Protein AF-A0A931TQG8-F1 (afdb_monomer)

Sequence (84 aa):
MRINQIKKHLLYSFIATITLGLAPMGDPHIFGKIKWVKGGAVGMKPMDWFDLFLHGTPWLYFCVIICLLLYYWLNLLKNNKLKN

Foldseek 3Di:
DDPVVLVVLLVVLVVLCVPFLCPDPDPDQQVNLVVCVVVVVPPPDPVSVVSNCRNVVSVVSNVVSVVVNVVVVVVVVVVVVVVD

Structure (mmCIF, N/CA/C/O backbone):
data_AF-A0A931TQG8-F1
#
_entry.id   AF-A0A931TQG8-F1
#
loop_
_atom_site.group_PDB
_atom_site.id
_atom_site.type_symbol
_atom_site.label_atom_id
_atom_site.label_alt_id
_atom_site.label_comp_id
_atom_site.label_asym_id
_atom_site.label_entity_id
_atom_site.label_seq_id
_atom_site.pdbx_PDB_ins_code
_atom_site.Cartn_x
_atom_site.Cartn_y
_atom_site.Cartn_z
_atom_site.occupancy
_atom_site.B_iso_or_equiv
_atom_site.auth_seq_id
_atom_site.auth_comp_id
_atom_site.auth_asym_id
_atom_site.auth_atom_id
_atom_site.pdbx_PDB_model_num
ATOM 1 N N . MET A 1 1 ? -14.068 -9.254 9.203 1.00 77.31 1 MET A N 1
ATOM 2 C CA . MET A 1 1 ?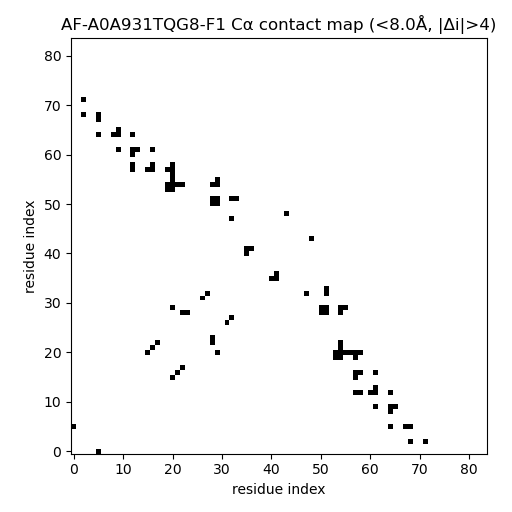 -12.861 -9.181 10.062 1.00 77.31 1 MET A CA 1
ATOM 3 C C . MET A 1 1 ? -13.217 -8.475 11.361 1.00 77.31 1 MET A C 1
ATOM 5 O O . MET A 1 1 ? -13.995 -7.529 11.317 1.00 77.31 1 MET A O 1
ATOM 9 N N . ARG A 1 2 ? -12.679 -8.908 12.504 1.00 91.81 2 ARG A N 1
ATOM 10 C CA . ARG A 1 2 ? -12.857 -8.191 13.781 1.00 91.81 2 ARG A CA 1
ATOM 11 C C . ARG A 1 2 ? -12.030 -6.899 13.779 1.00 91.81 2 ARG A C 1
ATOM 13 O O . ARG A 1 2 ? -10.948 -6.882 13.198 1.00 91.81 2 ARG A O 1
ATOM 20 N N . ILE A 1 3 ? -12.468 -5.851 14.482 1.00 93.12 3 ILE A N 1
ATOM 21 C CA . ILE A 1 3 ? -11.754 -4.557 14.528 1.00 93.12 3 ILE A CA 1
ATOM 22 C C . ILE A 1 3 ? -10.296 -4.689 14.998 1.00 93.12 3 ILE A C 1
ATOM 24 O O . ILE A 1 3 ? -9.398 -4.061 14.444 1.00 93.12 3 ILE A O 1
ATOM 28 N N . ASN A 1 4 ? -10.028 -5.589 15.948 1.00 94.94 4 ASN A N 1
ATOM 29 C CA . ASN A 1 4 ? -8.669 -5.862 16.421 1.00 94.94 4 ASN A CA 1
ATOM 30 C C . ASN A 1 4 ? -7.788 -6.514 15.345 1.00 94.94 4 ASN A C 1
ATOM 32 O O . ASN A 1 4 ? -6.579 -6.314 15.347 1.00 94.94 4 ASN A O 1
ATOM 36 N N . GLN A 1 5 ? -8.375 -7.269 14.411 1.00 96.00 5 GLN A N 1
ATOM 37 C CA . GLN A 1 5 ? -7.644 -7.795 13.258 1.00 96.00 5 GLN A CA 1
ATOM 38 C C . GLN A 1 5 ? -7.339 -6.664 12.273 1.00 96.00 5 GLN A C 1
ATOM 40 O O . GLN A 1 5 ? -6.187 -6.519 11.887 1.00 96.00 5 GLN A O 1
ATOM 45 N N . ILE A 1 6 ? -8.318 -5.809 11.949 1.00 94.56 6 ILE A N 1
ATOM 46 C CA . ILE A 1 6 ? -8.119 -4.654 11.050 1.00 94.56 6 ILE A CA 1
ATOM 47 C C . ILE A 1 6 ? -6.979 -3.761 11.558 1.00 94.56 6 ILE A C 1
ATOM 49 O O . ILE A 1 6 ? -6.099 -3.403 10.785 1.00 94.56 6 ILE A O 1
ATOM 53 N N . LYS A 1 7 ? -6.924 -3.479 12.867 1.00 95.25 7 LYS A N 1
ATOM 54 C CA . LYS A 1 7 ? -5.826 -2.708 13.481 1.00 95.25 7 LYS A CA 1
ATOM 55 C C . LYS A 1 7 ? -4.455 -3.381 13.330 1.00 95.25 7 LYS A C 1
ATOM 57 O O . LYS A 1 7 ? -3.479 -2.702 13.032 1.00 95.25 7 LYS A O 1
ATOM 62 N N . LYS A 1 8 ? -4.370 -4.706 13.499 1.00 97.25 8 LYS A N 1
ATOM 63 C CA . LYS A 1 8 ? -3.120 -5.456 13.269 1.00 97.25 8 LYS A CA 1
ATOM 64 C C . LYS A 1 8 ? -2.694 -5.396 11.803 1.00 97.25 8 LYS A C 1
ATOM 66 O O . LYS A 1 8 ? -1.544 -5.091 11.515 1.00 97.25 8 LYS A O 1
ATOM 71 N N . HIS A 1 9 ? -3.628 -5.624 10.882 1.00 97.50 9 HIS A N 1
ATOM 72 C CA . HIS A 1 9 ? -3.364 -5.529 9.447 1.00 97.50 9 HIS A CA 1
ATOM 73 C C . HIS A 1 9 ? -2.991 -4.104 9.018 1.00 97.50 9 HIS A C 1
ATOM 75 O O . HIS A 1 9 ? -2.171 -3.947 8.117 1.00 97.50 9 HIS A O 1
ATOM 81 N N . LEU A 1 10 ? -3.518 -3.076 9.690 1.00 97.25 10 LEU A N 1
ATOM 82 C CA . LEU A 1 10 ? -3.126 -1.683 9.472 1.00 97.25 10 LEU A CA 1
ATOM 83 C C . LEU A 1 10 ? -1.668 -1.462 9.871 1.00 97.25 10 LEU A C 1
ATOM 85 O O . LEU A 1 10 ? -0.909 -0.894 9.097 1.00 97.25 10 LEU A O 1
ATOM 89 N N . LEU A 1 11 ? -1.255 -1.973 11.033 1.00 97.06 11 LEU A N 1
ATOM 90 C CA . LEU A 1 11 ? 0.142 -1.909 11.456 1.00 97.06 11 LEU A CA 1
ATOM 91 C C . LEU A 1 11 ? 1.064 -2.647 10.472 1.00 97.06 11 LEU A C 1
ATOM 93 O O . LEU A 1 11 ? 2.081 -2.098 10.061 1.00 97.06 11 LEU A O 1
ATOM 97 N N . TYR A 1 12 ? 0.701 -3.861 10.047 1.00 97.69 12 TYR A N 1
ATOM 98 C CA . TYR A 1 12 ? 1.509 -4.637 9.099 1.00 97.69 12 TYR A CA 1
ATOM 99 C C . TYR A 1 12 ? 1.611 -3.977 7.723 1.00 97.69 12 TYR A C 1
ATOM 101 O O . TYR A 1 12 ? 2.700 -3.898 7.163 1.00 97.69 12 TYR A O 1
ATOM 109 N N . SER A 1 13 ? 0.494 -3.490 7.179 1.00 96.81 13 SER A N 1
ATOM 110 C CA . SER A 1 13 ? 0.487 -2.784 5.892 1.00 96.81 13 SER A CA 1
ATOM 111 C C . SER A 1 13 ? 1.250 -1.466 5.967 1.00 96.81 13 SER A C 1
ATOM 113 O O . SER A 1 13 ? 1.974 -1.138 5.030 1.00 96.81 13 SER A O 1
ATOM 115 N N . PHE A 1 14 ? 1.155 -0.746 7.086 1.00 96.69 14 PHE A N 1
ATOM 116 C CA . PHE A 1 14 ? 1.931 0.466 7.318 1.00 96.69 14 PHE A CA 1
ATOM 117 C C . PHE A 1 14 ? 3.434 0.170 7.323 1.00 96.69 14 PHE A C 1
ATOM 119 O O . PHE A 1 14 ? 4.168 0.772 6.544 1.00 96.69 14 PHE A O 1
ATOM 126 N N . ILE A 1 15 ? 3.878 -0.813 8.116 1.00 96.81 15 ILE A N 1
ATOM 127 C CA . ILE A 1 15 ? 5.288 -1.232 8.169 1.00 96.81 15 ILE A CA 1
ATOM 128 C C . ILE A 1 15 ? 5.778 -1.679 6.784 1.00 96.81 15 ILE A C 1
ATOM 130 O O . ILE A 1 15 ? 6.852 -1.268 6.349 1.00 96.81 15 ILE A O 1
ATOM 134 N N . ALA A 1 16 ? 4.990 -2.478 6.061 1.00 95.38 16 ALA A N 1
ATOM 135 C CA . ALA A 1 16 ? 5.345 -2.924 4.715 1.00 95.38 16 ALA A CA 1
ATOM 136 C C . ALA A 1 16 ? 5.418 -1.759 3.714 1.00 95.38 16 ALA A C 1
ATOM 138 O O . ALA A 1 16 ? 6.284 -1.749 2.845 1.00 95.38 16 ALA A O 1
ATOM 139 N N . THR A 1 17 ? 4.547 -0.756 3.840 1.00 94.06 17 THR A N 1
ATOM 140 C CA . THR A 1 17 ? 4.565 0.426 2.968 1.00 94.06 17 THR A CA 1
ATOM 141 C C . THR A 1 17 ? 5.800 1.276 3.229 1.00 94.06 17 THR A C 1
ATOM 143 O O . THR A 1 17 ? 6.477 1.652 2.279 1.00 94.06 17 THR A O 1
ATOM 146 N N . ILE A 1 18 ? 6.150 1.532 4.492 1.00 92.50 18 ILE A N 1
ATOM 147 C CA . ILE A 1 18 ? 7.316 2.371 4.800 1.00 92.50 18 ILE A CA 1
ATOM 148 C C . ILE A 1 18 ? 8.657 1.679 4.538 1.00 92.50 18 ILE A C 1
ATOM 150 O O . ILE A 1 18 ? 9.653 2.361 4.328 1.00 92.50 18 ILE A O 1
ATOM 154 N N . THR A 1 19 ? 8.693 0.344 4.549 1.00 91.69 19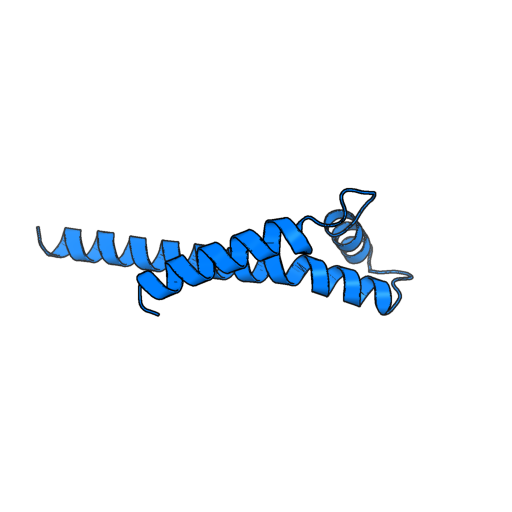 THR A N 1
ATOM 155 C CA . THR A 1 19 ? 9.913 -0.423 4.263 1.00 91.69 19 THR A CA 1
ATOM 156 C C . THR A 1 19 ? 10.011 -0.781 2.788 1.00 91.69 19 THR A C 1
ATOM 158 O O . THR A 1 19 ? 10.941 -0.354 2.121 1.00 91.69 19 THR A O 1
ATOM 161 N N . LEU A 1 20 ? 9.049 -1.536 2.260 1.00 91.25 20 LEU A N 1
ATOM 162 C CA . LEU A 1 20 ? 9.089 -2.062 0.900 1.00 91.25 20 LEU A CA 1
ATOM 163 C C . LEU A 1 20 ? 8.412 -1.128 -0.105 1.00 91.25 20 LEU A C 1
ATOM 165 O O . LEU A 1 20 ? 8.890 -1.013 -1.221 1.00 91.25 20 LEU A O 1
ATOM 169 N N . GLY A 1 21 ? 7.321 -0.455 0.261 1.00 88.44 21 GLY A N 1
ATOM 170 C CA . GLY A 1 21 ? 6.596 0.435 -0.659 1.00 88.44 21 GLY A CA 1
ATOM 171 C C . GLY A 1 21 ? 7.293 1.774 -0.934 1.00 88.44 21 GLY A C 1
ATOM 172 O O . GLY A 1 21 ? 7.121 2.338 -2.015 1.00 88.44 21 GLY A O 1
ATOM 173 N N . LEU A 1 22 ? 8.050 2.287 0.040 1.00 86.88 22 LEU A N 1
ATOM 174 C CA . LEU A 1 22 ? 8.839 3.521 -0.063 1.00 86.88 22 LEU A CA 1
ATOM 175 C C . LEU A 1 22 ? 10.292 3.278 -0.466 1.00 86.88 22 LEU A C 1
ATOM 177 O O . LEU A 1 22 ? 10.975 4.225 -0.853 1.00 86.88 22 LEU A O 1
ATOM 181 N N . ALA A 1 23 ? 10.778 2.043 -0.361 1.00 83.38 23 ALA A N 1
ATOM 182 C CA . ALA A 1 23 ? 12.086 1.723 -0.890 1.00 83.38 23 ALA A CA 1
ATOM 183 C C . ALA A 1 23 ? 12.037 1.648 -2.419 1.00 83.38 23 ALA A C 1
ATOM 185 O O . ALA A 1 23 ? 11.040 1.190 -2.983 1.00 83.38 23 ALA A O 1
ATOM 186 N N . PRO A 1 24 ? 13.177 1.903 -3.069 1.00 73.75 24 PRO A N 1
ATOM 187 C CA . PRO A 1 24 ? 14.299 2.751 -2.636 1.00 73.75 24 PRO A CA 1
ATOM 188 C C . PRO A 1 24 ? 14.040 4.266 -2.697 1.00 73.75 24 PRO A C 1
ATOM 190 O O . PRO A 1 24 ? 13.219 4.766 -3.461 1.00 73.75 24 PRO A O 1
ATOM 193 N N . MET A 1 25 ? 14.811 5.018 -1.910 1.00 66.12 25 MET A N 1
ATOM 194 C CA . MET A 1 25 ? 14.793 6.486 -1.882 1.00 66.12 25 MET A CA 1
ATOM 195 C C . MET A 1 25 ? 15.690 7.080 -2.996 1.00 66.12 25 MET A C 1
ATOM 197 O O . MET A 1 25 ? 16.593 7.863 -2.710 1.00 66.12 25 MET A O 1
ATOM 201 N N . GLY A 1 26 ? 15.486 6.660 -4.254 1.00 64.31 26 GLY A N 1
ATOM 202 C CA . GLY A 1 26 ? 16.240 7.087 -5.450 1.00 64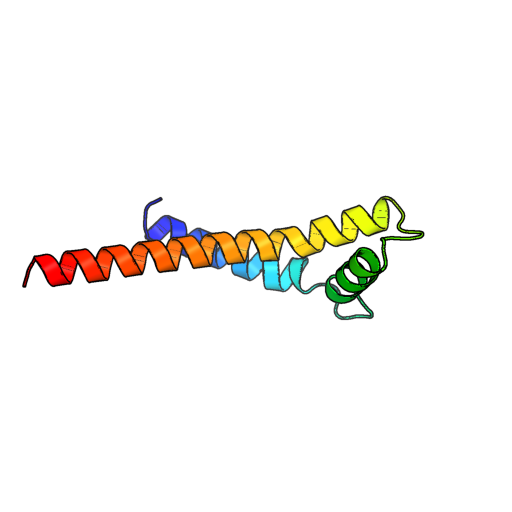.31 26 GLY A CA 1
ATOM 203 C C . GLY A 1 26 ? 15.413 7.020 -6.753 1.00 64.31 26 GLY A C 1
ATOM 204 O O . GLY A 1 26 ? 14.329 6.437 -6.770 1.00 64.31 26 GLY A O 1
ATOM 205 N N . ASP A 1 27 ? 15.890 7.664 -7.828 1.00 57.53 27 ASP A N 1
ATOM 206 C CA . ASP A 1 27 ? 15.183 7.840 -9.117 1.00 57.53 27 ASP A CA 1
ATOM 207 C C . ASP A 1 27 ? 14.674 6.537 -9.770 1.00 57.53 27 ASP A C 1
ATOM 209 O O . ASP A 1 27 ? 15.348 5.512 -9.774 1.00 57.53 27 ASP A O 1
ATOM 213 N N . PRO A 1 28 ? 13.550 6.609 -10.495 1.00 59.22 28 PRO A N 1
ATOM 214 C CA . PRO A 1 28 ? 12.231 6.754 -9.936 1.00 59.22 28 PRO A CA 1
ATOM 215 C C . PRO A 1 28 ? 11.656 5.344 -9.701 1.00 59.22 28 PRO A C 1
ATOM 217 O O . PRO A 1 28 ? 11.373 4.630 -10.663 1.00 59.22 28 PRO A O 1
ATOM 220 N N . HIS A 1 29 ? 11.465 4.948 -8.435 1.00 74.69 29 HIS A N 1
ATOM 221 C CA . HIS A 1 29 ? 10.906 3.631 -8.090 1.00 74.69 29 HIS A CA 1
ATOM 222 C C . HIS A 1 29 ? 9.443 3.502 -8.508 1.00 74.69 29 HIS A C 1
ATOM 224 O O . HIS A 1 29 ? 9.122 3.427 -9.692 1.00 74.69 29 HIS A O 1
ATOM 230 N N . ILE A 1 30 ? 8.493 3.539 -7.581 1.00 82.50 30 ILE A N 1
ATOM 231 C CA . ILE A 1 30 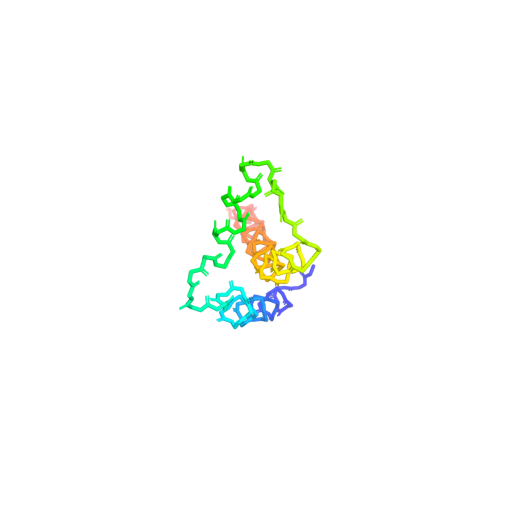? 7.104 3.279 -7.958 1.00 82.50 30 ILE A CA 1
ATOM 232 C C . ILE A 1 30 ? 6.537 4.364 -8.890 1.00 82.50 30 ILE A C 1
ATOM 234 O O . ILE A 1 30 ? 5.890 4.061 -9.890 1.00 82.50 30 ILE A O 1
ATOM 238 N N . PHE A 1 31 ? 6.849 5.639 -8.637 1.00 84.69 31 PHE A N 1
ATOM 239 C CA . PHE A 1 31 ? 6.376 6.755 -9.463 1.00 84.69 31 PHE A CA 1
ATOM 240 C C . PHE A 1 31 ? 6.955 6.731 -10.878 1.00 84.69 31 PHE A C 1
ATOM 242 O O . PHE A 1 31 ? 6.281 7.127 -11.830 1.00 84.69 31 PHE A O 1
ATOM 249 N N . GLY A 1 32 ? 8.189 6.253 -11.019 1.00 88.00 32 GLY A N 1
ATOM 250 C CA . GLY A 1 32 ? 8.858 6.102 -12.303 1.00 88.00 32 GLY A CA 1
ATOM 251 C C . GLY A 1 32 ? 8.257 5.000 -13.127 1.00 88.00 32 GLY A C 1
ATOM 252 O O . GLY A 1 32 ? 7.845 5.245 -14.258 1.00 88.00 32 GLY A O 1
ATOM 253 N N . LYS A 1 33 ? 8.117 3.818 -12.523 1.00 89.12 33 LYS A N 1
ATOM 254 C CA . LYS A 1 33 ? 7.436 2.692 -13.159 1.00 89.12 33 LYS A CA 1
ATOM 255 C C . LYS A 1 33 ? 5.995 3.055 -13.536 1.00 89.12 33 LYS A C 1
ATOM 257 O O . LYS A 1 33 ? 5.587 2.771 -14.653 1.00 89.12 33 LYS A O 1
ATOM 262 N N . ILE A 1 34 ? 5.247 3.778 -12.692 1.00 90.31 34 ILE A N 1
ATOM 263 C CA . ILE A 1 34 ? 3.892 4.255 -13.038 1.00 90.31 34 ILE A CA 1
ATOM 264 C C . ILE A 1 34 ? 3.917 5.190 -14.255 1.00 90.31 34 ILE A C 1
ATOM 266 O O . ILE A 1 34 ? 3.090 5.039 -15.154 1.00 90.31 34 ILE A O 1
ATOM 270 N N . LYS A 1 35 ? 4.838 6.162 -14.310 1.00 91.31 35 LYS A N 1
ATOM 271 C CA . LYS A 1 35 ? 4.986 7.044 -15.484 1.00 91.31 35 LYS A CA 1
ATOM 272 C C . LYS A 1 35 ? 5.379 6.252 -16.734 1.00 91.31 35 LYS A C 1
ATOM 274 O O . LYS A 1 35 ? 4.842 6.514 -17.805 1.00 91.31 35 LYS A O 1
ATOM 279 N N . TRP A 1 36 ? 6.256 5.265 -16.585 1.00 93.00 36 TRP A N 1
ATOM 280 C CA . TRP A 1 36 ? 6.696 4.393 -17.669 1.00 93.00 36 TRP A CA 1
ATOM 281 C C . TRP A 1 36 ? 5.540 3.552 -18.223 1.00 93.00 36 TRP A C 1
ATOM 283 O O . TRP A 1 36 ? 5.327 3.518 -19.434 1.00 93.00 36 TRP A O 1
ATOM 293 N N . VAL A 1 37 ? 4.719 2.970 -17.343 1.00 95.00 37 VAL A N 1
ATOM 294 C CA . VAL A 1 37 ? 3.494 2.249 -17.718 1.00 95.00 37 VAL A CA 1
ATOM 295 C C . VAL A 1 37 ? 2.499 3.179 -18.414 1.00 95.00 37 VAL A C 1
ATOM 297 O O . VAL A 1 37 ? 1.959 2.812 -19.454 1.00 95.00 37 VAL A O 1
ATOM 300 N N . LYS A 1 38 ? 2.301 4.409 -17.915 1.00 96.06 38 LYS A N 1
ATOM 301 C CA . LYS A 1 38 ? 1.458 5.420 -18.588 1.00 96.06 38 LYS A CA 1
ATOM 302 C C . LYS A 1 38 ? 1.963 5.778 -19.992 1.00 96.06 38 LYS A C 1
ATOM 304 O O . LYS A 1 38 ? 1.152 6.106 -20.848 1.00 96.06 38 LYS A O 1
ATOM 309 N N . GLY A 1 39 ? 3.272 5.692 -20.228 1.00 95.56 39 GLY A N 1
ATOM 310 C CA . GLY A 1 39 ? 3.903 5.858 -21.540 1.00 95.56 39 GLY A CA 1
ATOM 311 C C . GLY A 1 39 ? 3.868 4.611 -22.434 1.00 95.56 39 GLY A C 1
ATOM 312 O O . GLY A 1 39 ? 4.564 4.582 -23.444 1.00 95.56 39 GLY A O 1
ATOM 313 N N . GLY A 1 40 ? 3.107 3.573 -22.069 1.00 96.56 40 GLY A N 1
ATOM 314 C CA . GLY A 1 40 ? 2.961 2.342 -22.853 1.00 96.56 40 GLY A CA 1
ATOM 315 C C . GLY A 1 40 ? 3.940 1.225 -22.490 1.00 96.56 40 GLY A C 1
ATOM 316 O O . GLY A 1 40 ? 4.022 0.247 -23.227 1.00 96.56 40 GLY A O 1
ATOM 317 N N . ALA A 1 41 ? 4.686 1.351 -21.384 1.00 95.25 41 ALA A N 1
ATOM 318 C CA . ALA A 1 41 ? 5.633 0.336 -20.901 1.00 95.25 41 ALA A CA 1
ATOM 319 C C . AL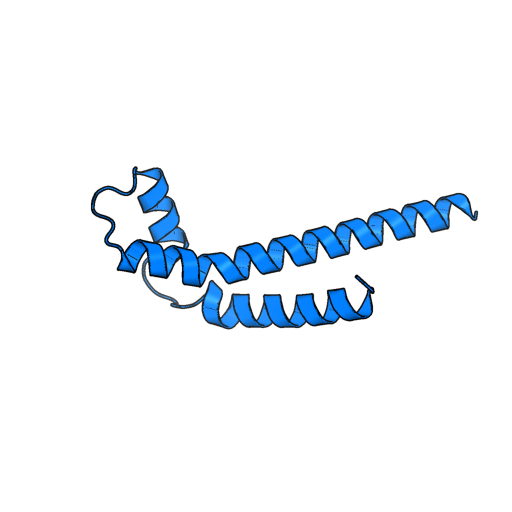A A 1 41 ? 6.691 -0.102 -21.941 1.00 95.25 41 ALA A C 1
ATOM 321 O O . ALA A 1 41 ? 7.249 -1.199 -21.8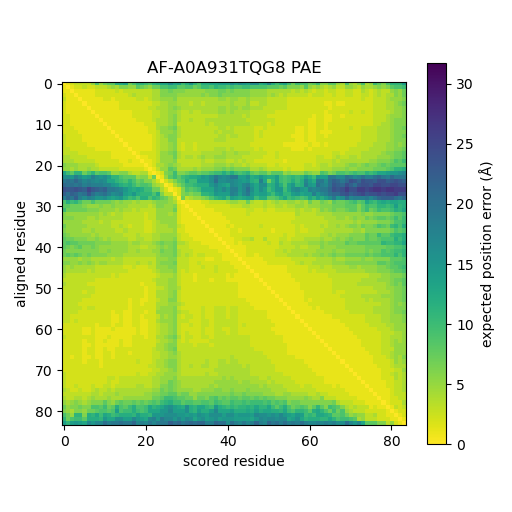61 1.00 95.25 41 ALA A O 1
ATOM 322 N N . VAL A 1 42 ? 6.981 0.756 -22.925 1.00 96.19 42 VAL A N 1
ATOM 323 C CA . VAL A 1 42 ? 7.926 0.459 -24.006 1.00 96.19 42 VAL A CA 1
ATOM 324 C C . VAL A 1 42 ? 9.310 0.205 -23.412 1.00 96.19 42 VAL A C 1
ATOM 326 O O . VAL A 1 42 ? 9.868 1.065 -22.732 1.00 96.19 42 VAL A O 1
ATOM 329 N N . GLY A 1 43 ? 9.855 -0.988 -23.658 1.00 94.81 43 GLY A N 1
ATOM 330 C CA . GLY A 1 43 ? 11.173 -1.392 -23.167 1.00 94.81 43 GLY A CA 1
ATOM 331 C C . GLY A 1 43 ? 11.219 -1.884 -21.715 1.00 94.81 43 GLY A C 1
ATOM 332 O O . GLY A 1 43 ? 12.320 -2.148 -21.230 1.00 94.81 43 GLY A O 1
ATOM 333 N N . MET A 1 44 ? 10.080 -2.037 -21.021 1.00 95.31 44 MET A N 1
ATOM 334 C CA . MET A 1 44 ? 10.067 -2.639 -19.680 1.00 95.31 44 MET A CA 1
ATOM 335 C C . MET A 1 44 ? 10.467 -4.114 -19.739 1.00 95.31 44 MET A C 1
ATOM 337 O O . MET A 1 44 ? 9.864 -4.918 -20.457 1.00 95.31 44 MET A O 1
ATOM 341 N N . LYS A 1 45 ? 11.465 -4.487 -18.940 1.00 95.50 45 LYS A N 1
ATOM 342 C CA . LYS A 1 45 ? 11.899 -5.874 -18.762 1.00 95.50 45 LYS A CA 1
ATOM 343 C C . LYS A 1 45 ? 11.046 -6.563 -17.692 1.00 95.50 45 LYS A C 1
ATOM 345 O O . LYS A 1 45 ? 10.447 -5.887 -16.855 1.00 95.50 45 LYS A O 1
ATOM 350 N N . PRO A 1 46 ? 11.039 -7.906 -17.626 1.00 95.75 46 PRO A N 1
ATOM 351 C CA . PRO A 1 46 ? 10.360 -8.629 -16.547 1.00 95.75 46 PRO A CA 1
ATOM 352 C C . PRO A 1 46 ? 10.757 -8.154 -15.141 1.00 95.75 46 PRO A C 1
ATOM 354 O O . PRO A 1 46 ? 9.909 -8.073 -14.260 1.00 95.75 46 PRO A O 1
ATOM 357 N N . MET A 1 47 ? 12.022 -7.763 -14.943 1.00 93.00 47 MET A N 1
ATOM 358 C CA . MET A 1 47 ? 12.491 -7.216 -13.666 1.00 93.00 47 MET A CA 1
ATOM 359 C C . MET A 1 47 ? 11.861 -5.853 -13.334 1.00 93.00 47 MET A C 1
ATOM 361 O O . MET A 1 47 ? 11.594 -5.580 -12.171 1.00 93.00 47 MET A O 1
ATOM 365 N N . ASP A 1 48 ? 11.561 -5.019 -14.333 1.00 92.31 48 ASP A N 1
ATOM 366 C CA . ASP A 1 48 ? 10.875 -3.737 -14.123 1.00 92.31 48 ASP A CA 1
ATOM 367 C C . ASP A 1 48 ? 9.417 -3.936 -13.702 1.00 92.31 48 ASP A C 1
ATOM 369 O O . ASP A 1 48 ? 8.893 -3.186 -12.878 1.00 92.31 48 ASP A O 1
ATOM 373 N N . TRP A 1 49 ? 8.767 -4.963 -14.254 1.00 93.38 49 TRP A N 1
ATOM 374 C CA . TRP A 1 49 ? 7.428 -5.376 -13.840 1.00 93.38 49 TRP A CA 1
ATOM 375 C C . TRP A 1 49 ? 7.423 -5.962 -12.433 1.00 93.38 49 TRP A C 1
ATOM 377 O O . TRP A 1 49 ? 6.535 -5.644 -11.642 1.00 93.38 49 TRP A O 1
ATOM 387 N N . PHE A 1 50 ? 8.421 -6.786 -12.112 1.00 93.12 50 PHE A N 1
ATOM 388 C CA . PHE A 1 50 ? 8.591 -7.324 -10.769 1.00 93.12 50 PHE A CA 1
ATOM 389 C C . PHE A 1 50 ? 8.816 -6.207 -9.746 1.00 93.12 50 PHE A C 1
ATOM 391 O O . PHE A 1 50 ? 8.145 -6.198 -8.722 1.00 93.12 50 PHE A O 1
ATOM 398 N N . ASP A 1 51 ? 9.677 -5.236 -10.050 1.00 91.44 51 ASP A N 1
ATOM 399 C CA . ASP A 1 51 ? 9.926 -4.053 -9.216 1.00 91.44 51 ASP A CA 1
ATOM 400 C C . ASP A 1 51 ? 8.638 -3.242 -8.973 1.00 91.44 51 ASP A C 1
ATOM 402 O O . ASP A 1 51 ? 8.283 -2.955 -7.828 1.00 91.44 51 ASP A O 1
ATOM 406 N N . LEU A 1 52 ? 7.862 -2.970 -10.032 1.00 92.44 52 LEU A N 1
ATOM 407 C CA . LEU A 1 52 ? 6.564 -2.297 -9.920 1.00 92.44 52 LEU A CA 1
ATOM 408 C C . LEU A 1 52 ? 5.582 -3.077 -9.035 1.00 92.44 52 LEU A C 1
ATOM 410 O O . LEU A 1 52 ? 4.901 -2.482 -8.196 1.00 92.44 52 LEU A O 1
ATOM 414 N N . PHE A 1 53 ? 5.490 -4.395 -9.215 1.00 94.12 53 PHE A N 1
ATOM 415 C CA . PHE A 1 53 ? 4.607 -5.241 -8.417 1.00 94.12 53 PHE A CA 1
ATOM 416 C C . PHE A 1 53 ? 5.054 -5.301 -6.952 1.00 94.12 53 PHE A C 1
ATOM 418 O O . PHE A 1 53 ? 4.234 -5.124 -6.048 1.00 94.12 53 PHE A O 1
ATOM 425 N N . LEU A 1 54 ? 6.347 -5.510 -6.711 1.00 93.00 54 LEU A N 1
ATOM 426 C CA . LEU A 1 54 ? 6.934 -5.642 -5.381 1.00 93.00 54 LEU A CA 1
ATOM 427 C C . LEU A 1 54 ? 6.716 -4.374 -4.555 1.00 93.00 54 LEU A C 1
ATOM 429 O O . LEU A 1 54 ? 6.254 -4.453 -3.417 1.00 93.00 54 LEU A O 1
ATOM 433 N N . HIS A 1 55 ? 6.983 -3.210 -5.145 1.00 91.75 55 HIS A N 1
ATOM 434 C CA . HIS A 1 55 ? 6.818 -1.930 -4.466 1.00 91.75 55 HIS A CA 1
ATOM 435 C C . HIS A 1 55 ? 5.359 -1.463 -4.436 1.00 91.75 55 HIS A C 1
ATOM 437 O O . HIS A 1 55 ? 4.951 -0.816 -3.475 1.00 91.75 55 HIS A O 1
ATOM 443 N N . GLY A 1 56 ? 4.537 -1.820 -5.428 1.00 92.75 56 GLY A N 1
ATOM 444 C CA . GL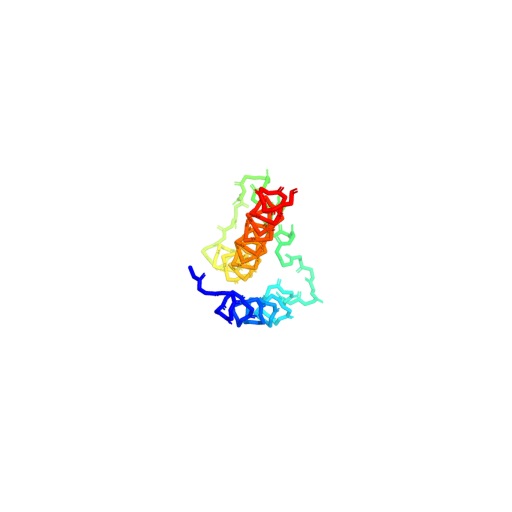Y A 1 56 ? 3.117 -1.453 -5.482 1.00 92.75 56 GLY A CA 1
ATOM 445 C C . GLY A 1 56 ? 2.199 -2.270 -4.574 1.00 92.75 56 GLY A C 1
ATOM 446 O O . GLY A 1 56 ? 1.201 -1.744 -4.075 1.00 92.75 56 GLY A O 1
ATOM 447 N N . THR A 1 57 ? 2.536 -3.531 -4.306 1.00 95.81 57 THR A N 1
ATOM 448 C CA . THR A 1 57 ? 1.699 -4.428 -3.492 1.00 95.81 57 THR A CA 1
ATOM 449 C C . THR A 1 57 ? 1.470 -3.914 -2.059 1.00 95.81 57 THR A C 1
ATOM 451 O O . THR A 1 57 ? 0.315 -3.921 -1.621 1.00 95.81 57 THR A O 1
ATOM 454 N N . PRO A 1 58 ? 2.486 -3.409 -1.325 1.00 95.25 58 PRO A N 1
ATOM 455 C CA . PRO A 1 58 ? 2.286 -2.804 -0.007 1.00 95.25 58 PRO A CA 1
ATOM 456 C C . PRO A 1 58 ? 1.274 -1.654 -0.003 1.00 95.25 58 PRO A C 1
ATOM 458 O O . PRO A 1 58 ? 0.400 -1.619 0.865 1.00 95.25 58 PRO A O 1
ATOM 461 N N . TRP A 1 59 ? 1.333 -0.766 -1.002 1.00 94.50 59 TRP A N 1
ATOM 462 C CA . TRP A 1 59 ? 0.395 0.351 -1.141 1.00 94.50 59 TRP A CA 1
ATOM 463 C C . TRP A 1 59 ? -1.033 -0.130 -1.379 1.00 94.50 59 TRP A C 1
ATOM 465 O O . TRP A 1 59 ? -1.959 0.347 -0.724 1.00 94.50 59 TRP A O 1
ATOM 475 N N . LEU A 1 60 ? -1.220 -1.105 -2.275 1.00 96.44 60 LEU A N 1
ATOM 476 C CA . LEU A 1 60 ? -2.540 -1.678 -2.539 1.00 96.44 60 LEU A CA 1
ATOM 477 C C . LEU A 1 60 ? -3.126 -2.316 -1.274 1.00 96.44 60 LEU A C 1
ATOM 479 O O . LEU A 1 60 ? -4.283 -2.068 -0.928 1.00 96.44 60 LEU A O 1
ATOM 483 N N . TYR A 1 61 ? -2.316 -3.094 -0.554 1.00 97.56 61 TYR A N 1
ATOM 484 C CA . TYR A 1 61 ? -2.725 -3.712 0.702 1.00 97.56 61 TYR A CA 1
ATOM 485 C C . TYR A 1 61 ? -3.095 -2.662 1.762 1.00 97.56 61 TYR A C 1
ATOM 487 O O . TYR A 1 61 ? -4.152 -2.773 2.385 1.00 97.56 61 TYR A O 1
ATOM 495 N N . PHE A 1 62 ? -2.291 -1.607 1.923 1.00 97.38 62 PHE A N 1
ATOM 496 C CA . PHE A 1 62 ? -2.587 -0.502 2.840 1.00 97.38 62 PHE A CA 1
ATOM 497 C C . PHE A 1 62 ? -3.913 0.194 2.500 1.00 97.38 62 PHE A C 1
ATOM 499 O O . PHE A 1 62 ? -4.760 0.356 3.381 1.00 97.38 62 PHE A O 1
ATOM 506 N N . CYS A 1 63 ? -4.152 0.510 1.223 1.00 97.81 63 CYS A N 1
ATOM 507 C CA . CYS A 1 63 ? -5.410 1.100 0.757 1.00 97.81 63 CYS A CA 1
ATOM 508 C C . CYS A 1 63 ? -6.623 0.224 1.095 1.00 97.81 63 CYS A C 1
ATOM 510 O O . CYS A 1 63 ? -7.610 0.726 1.634 1.00 97.81 63 CYS A O 1
ATOM 512 N N . VAL A 1 64 ? -6.544 -1.090 0.853 1.00 97.81 64 VAL A N 1
ATOM 513 C CA . VAL A 1 64 ? -7.628 -2.029 1.193 1.00 97.81 64 VAL A CA 1
ATOM 514 C C . VAL A 1 64 ? -7.928 -2.004 2.693 1.00 97.81 64 VAL A C 1
ATOM 516 O O . VAL A 1 64 ? -9.095 -1.937 3.085 1.00 97.81 64 VAL A O 1
ATOM 519 N N . ILE A 1 65 ? -6.901 -2.014 3.547 1.00 98.06 65 ILE A N 1
ATOM 520 C CA . ILE A 1 65 ? -7.100 -1.980 5.002 1.00 98.06 65 ILE A CA 1
ATOM 521 C C . ILE A 1 65 ? -7.721 -0.657 5.461 1.00 98.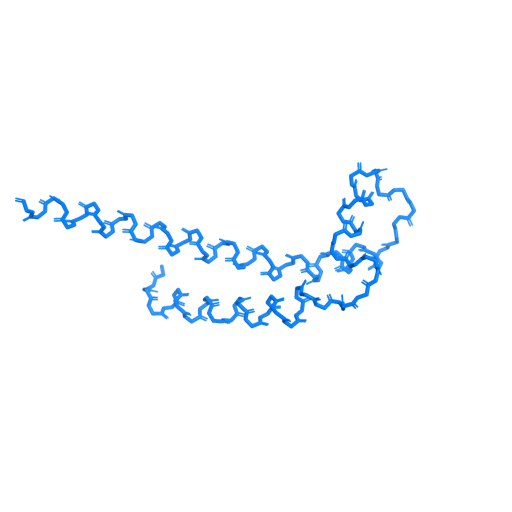06 65 ILE A C 1
ATOM 523 O O . ILE A 1 65 ? -8.623 -0.675 6.305 1.00 98.06 65 ILE A O 1
ATOM 527 N N . ILE A 1 66 ? -7.306 0.474 4.886 1.00 97.94 66 ILE A N 1
ATOM 528 C CA . ILE A 1 66 ? -7.920 1.779 5.161 1.00 97.94 66 ILE A CA 1
ATOM 529 C C . ILE A 1 66 ? -9.394 1.787 4.740 1.00 97.94 66 ILE A C 1
ATOM 531 O O . ILE A 1 66 ? -10.247 2.181 5.536 1.00 97.94 66 ILE A O 1
ATOM 535 N N . CYS A 1 67 ? -9.731 1.290 3.547 1.00 97.81 67 CYS A N 1
ATOM 536 C CA . CYS A 1 67 ? -11.120 1.195 3.090 1.00 97.81 67 CYS A CA 1
ATOM 537 C C . CYS A 1 67 ? -11.978 0.326 4.022 1.00 97.81 67 CYS A C 1
ATOM 539 O O . CYS A 1 67 ? -13.094 0.715 4.369 1.00 97.81 67 CYS A O 1
ATOM 541 N N . LEU A 1 68 ? -11.459 -0.818 4.476 1.00 97.31 68 LEU A N 1
ATOM 542 C CA . LEU A 1 68 ? -12.157 -1.687 5.430 1.00 97.31 68 LEU A CA 1
ATOM 543 C C . LEU A 1 68 ? -12.357 -1.012 6.791 1.00 97.31 68 LEU A C 1
ATOM 545 O O . LEU A 1 68 ? -13.418 -1.162 7.404 1.00 97.31 68 LEU A O 1
ATOM 549 N N . LEU A 1 69 ? -11.360 -0.261 7.263 1.00 96.88 69 LEU A N 1
ATOM 550 C CA . LEU A 1 69 ? -11.462 0.511 8.497 1.00 96.88 69 LEU A CA 1
ATOM 551 C C . LEU A 1 69 ? -12.529 1.608 8.376 1.00 96.88 69 LEU A C 1
ATOM 553 O O . LEU A 1 69 ? -13.372 1.733 9.263 1.00 96.88 69 LEU A O 1
ATOM 557 N N . LEU A 1 70 ? -12.533 2.361 7.274 1.00 97.19 70 LEU A N 1
ATOM 558 C CA . LEU A 1 70 ? -13.537 3.392 7.000 1.00 97.19 70 LEU A CA 1
ATOM 559 C C . LEU A 1 70 ? -14.942 2.793 6.912 1.00 97.19 70 LEU A C 1
ATOM 561 O O . LEU A 1 70 ? -15.861 3.285 7.565 1.00 97.19 70 LEU A O 1
ATOM 565 N N . TYR A 1 71 ? -15.103 1.689 6.181 1.00 96.50 71 TYR A N 1
ATOM 566 C CA . TYR A 1 71 ? -16.371 0.966 6.098 1.00 96.50 71 TYR A CA 1
ATOM 567 C C . TYR A 1 71 ? -16.872 0.532 7.481 1.00 96.50 71 TYR A C 1
ATOM 569 O O . TYR A 1 71 ? -18.049 0.705 7.804 1.00 96.50 71 TYR A O 1
ATOM 577 N N . TYR A 1 72 ? -15.987 0.009 8.333 1.00 95.56 72 TYR A N 1
ATOM 578 C CA . TYR A 1 72 ? -16.339 -0.346 9.706 1.00 95.56 72 TYR A CA 1
ATOM 579 C C . TYR A 1 72 ? -16.835 0.871 10.504 1.00 95.56 72 TYR A C 1
ATOM 581 O O . TYR A 1 72 ? -17.887 0.799 11.143 1.00 95.56 72 TYR A O 1
ATOM 589 N N . TRP A 1 73 ? -16.117 1.995 10.439 1.00 95.19 73 TRP A N 1
ATOM 590 C CA . TRP A 1 73 ? -16.494 3.228 11.136 1.00 95.19 73 TRP A CA 1
ATOM 591 C C . TRP A 1 73 ? -17.835 3.789 10.664 1.00 95.19 73 TRP A C 1
ATOM 593 O O . TRP A 1 73 ? -18.668 4.147 11.496 1.00 95.19 73 TRP A O 1
ATOM 603 N N . LEU A 1 74 ? -18.086 3.806 9.355 1.00 95.94 74 LEU A N 1
ATOM 604 C CA . LEU A 1 74 ? -19.362 4.258 8.798 1.00 95.94 74 LEU A CA 1
ATOM 605 C C . LEU A 1 74 ? -20.539 3.419 9.316 1.00 95.94 74 LEU A C 1
ATOM 607 O O . LEU A 1 74 ? -21.570 3.968 9.708 1.00 95.94 74 LEU A O 1
ATOM 611 N N . ASN A 1 75 ? -20.374 2.097 9.390 1.00 94.62 75 ASN A N 1
ATOM 612 C CA . ASN A 1 75 ? -21.401 1.213 9.944 1.00 94.62 75 ASN A CA 1
ATOM 613 C C . ASN A 1 75 ? -21.615 1.427 11.449 1.00 94.62 75 ASN A C 1
ATOM 615 O O . ASN A 1 75 ? -22.753 1.392 11.916 1.00 94.62 75 ASN A O 1
ATOM 619 N N . LEU A 1 76 ? -20.549 1.693 12.209 1.00 93.12 76 LEU A N 1
ATOM 620 C CA . LEU A 1 76 ? -20.654 2.008 13.634 1.00 93.12 76 LEU A CA 1
ATOM 621 C C . LEU A 1 76 ? -21.448 3.302 13.867 1.00 93.12 76 LEU A C 1
ATOM 623 O O . LEU A 1 76 ? -22.359 3.320 14.695 1.00 93.12 76 LEU A O 1
ATOM 627 N N . LEU A 1 77 ? -21.142 4.359 13.108 1.00 94.38 77 LEU A N 1
ATOM 628 C CA . LEU A 1 77 ? -21.855 5.638 13.177 1.00 94.38 77 LEU A CA 1
ATOM 629 C C . LEU A 1 77 ? -23.343 5.471 12.844 1.00 94.38 77 LEU A C 1
ATOM 631 O O . LEU A 1 77 ? -24.197 5.983 13.569 1.00 94.38 77 LEU A O 1
ATOM 635 N N . LYS A 1 78 ? -23.662 4.702 11.795 1.00 93.44 78 LYS A N 1
ATOM 636 C CA . LYS A 1 78 ? -25.048 4.396 11.412 1.00 93.44 78 LYS A CA 1
ATOM 637 C C . LYS A 1 78 ? -25.799 3.662 12.527 1.00 93.44 78 LYS A C 1
ATOM 639 O O . LYS A 1 78 ? -26.916 4.046 12.859 1.00 93.44 78 LYS A O 1
ATOM 644 N N . ASN A 1 79 ? -25.182 2.647 13.128 1.00 90.81 79 ASN A N 1
ATOM 645 C CA . ASN A 1 79 ? -25.808 1.853 14.187 1.00 90.81 79 ASN A CA 1
ATOM 646 C C . ASN A 1 79 ? -26.021 2.649 15.480 1.00 90.81 79 ASN A C 1
ATOM 648 O O . ASN A 1 79 ? -27.029 2.446 16.148 1.00 90.81 79 ASN A O 1
ATOM 652 N N . ASN A 1 80 ? -25.107 3.559 15.827 1.00 89.38 80 ASN A N 1
ATOM 653 C CA . ASN A 1 80 ? -25.282 4.436 16.987 1.00 89.38 80 ASN A CA 1
ATOM 654 C C . ASN A 1 80 ? -26.407 5.453 16.760 1.00 89.38 80 ASN A C 1
ATOM 656 O O . ASN A 1 80 ? -27.184 5.700 17.674 1.00 89.38 80 ASN A O 1
ATOM 660 N N . LYS A 1 81 ? -26.548 5.988 15.539 1.00 84.50 81 LYS A N 1
ATOM 661 C CA . LYS A 1 81 ? -27.650 6.898 15.192 1.00 84.50 81 LYS A CA 1
ATOM 662 C C . LYS A 1 81 ? -29.026 6.223 15.248 1.00 84.50 81 LYS A C 1
ATOM 664 O O . LYS A 1 81 ? -29.987 6.892 15.573 1.00 84.50 81 LYS A O 1
ATOM 669 N N . LEU A 1 82 ? -29.129 4.930 14.932 1.00 77.06 82 LEU A N 1
ATOM 670 C CA . LEU A 1 82 ? -30.395 4.178 15.002 1.00 77.06 82 LEU A CA 1
ATOM 671 C C . LEU A 1 82 ? -30.826 3.819 16.435 1.00 77.06 82 LEU A C 1
ATOM 673 O O . LEU A 1 82 ? -31.956 3.384 16.630 1.00 77.06 82 LEU A O 1
ATOM 677 N N . LYS A 1 83 ? -29.919 3.926 17.413 1.00 75.12 83 LYS A N 1
ATOM 678 C CA . LYS A 1 83 ? -30.183 3.607 18.826 1.00 75.12 83 LYS A CA 1
ATOM 679 C C . LYS A 1 83 ? -30.591 4.821 19.667 1.00 75.12 83 LYS A C 1
ATOM 681 O O . LYS A 1 83 ? -31.018 4.617 20.799 1.00 75.12 83 LYS A O 1
ATOM 686 N N . ASN A 1 84 ? -30.427 6.028 19.130 1.00 65.88 84 ASN A N 1
ATOM 687 C CA . ASN A 1 84 ? -30.794 7.301 19.752 1.00 65.88 84 ASN A CA 1
ATOM 688 C C . ASN A 1 84 ? -32.041 7.862 19.072 1.00 65.88 84 ASN A C 1
ATOM 690 O O . ASN A 1 84 ? -32.821 8.531 19.777 1.00 65.88 84 ASN A O 1
#

Nearest PDB structures (foldseek):
  1a91-assembly1_A  TM=3.366E-01  e=1.901E+00  Escherichia coli

Solvent-accessible surface area (backbone atoms only — not comparable to full-atom values): 4638 Å² total; per-residue (Å²): 133,57,71,72,52,51,55,50,52,43,52,51,24,49,54,38,22,67,54,46,33,52,42,62,94,54,93,56,44,60,70,35,45,52,53,41,47,75,68,68,41,77,88,64,48,74,65,55,54,48,51,41,48,62,23,43,48,25,50,54,51,33,51,52,44,51,52,54,50,50,54,51,50,54,51,51,55,53,55,55,61,76,74,109

Secondary structure (DSSP, 8-state):
--HHHHHHHHHHHHHHIIIIIS---STTSHHHHHHHHHTT-TT--HHHHHHHHHHHHHHHHHHHHHHHHHHHHHHHHHHHHTT-

Radius of gyration: 17.56 Å; Cα contacts (8 Å, |Δi|>4): 53; chains: 1; bounding box: 47×17×44 Å

Mean predicted aligned error: 4.68 Å

pLDDT: mean 90.96, std 9.03, range [57.53, 98.06]

=== Feature glossary ===
A reading guide for the features in this record.

Start from the sequence.

  · Sequence gives the chain of amino acids in standard one-letter code (A=alanine, C=cysteine, …, Y=tyrosine), read N→C. It is the only feature that is directly encoded by the gene; all structural features are derived from the folded form of this sequence.

Fold it, and you get atomic coordinates and the backbone conformation that goes with them.

  · Structure coordinates are given as an mmCIF _atom_site loop: one row per atom with element, residue name, chain id, sequence number, and x/y/z position in Å. Only the four main-chain atoms per residue are included here; side chains are omitted to keep the record compact.

  · Backbone dihedral angles. Every residue except chain termini has a φ (preceding-C → N → Cα → C) and a ψ (N → Cα → C → next-N). They are reported in degrees following the IUPAC sign convention. Secondary structure is essentially a statement about which (φ, ψ) basin each residue occupies.

  · Eight-state secondary structure (DSSP): H is the canonical α-helix, G the tighter 3₁₀-helix, I the wider π-helix; E/B are β-structure, T and S are turns and bends, and '-' is everything else. DSSP derives these from the pattern of main-chain N–H···O=C hydrogen bonds, not from the sequence.

  · SS3 is a coarse helix/strand/coil call (letters a/b/c) made by the P-SEA algorithm from inter-Cα distances and dihedrals. It is less detailed than DSSP but needs only Cα positions.

Summarize the fold with a handful of shape descriptors and a per-residue structural alphabet.

  · Radius of gyration (Rg) is the root-mean-square distance of Cα atoms from their centroid — a single number for overall size and compactness. A globular domain of N residues has Rg ≈ 2.2·N^0.38 Å; an extended or disordered chain has a much larger Rg. The Cα contact count is the number of residue pairs whose Cα atoms are within 8 Å and are more than four positions apart in sequence — a standard proxy for tertiary packing density. The bounding box is the smallest axis-aligned box enclosing all Cα atoms.

  · 3Di is Foldseek's structural alphabet. Each residue is assigned one of twenty discrete states based on how its Cα sits relative to its spatial (not sequential) neighbors. Aligning 3Di strings finds structural homologs roughly as well as full 3D superposition, but orders of magnitude faster.

  · Solvent-accessible surface area (SASA) is the area in Å² traced out by the centre of a 1.4 Å probe sphere (a water molecule) rolled over the protein's van der Waals surface (Shrake–Rupley / Lee–Richards construction). Buried residues have near-zero SASA; fully exposed residues can exceed 200 Å². The total SASA scales roughly with the number of surface residues.

Ask how reliable the model is.

  · For AlphaFold models, the B-factor field carries pLDDT — the model's own estimate of local accuracy on a 0–100 scale. Regions with pLDDT<50 should be treated as essentially unmodeled; they often correspond to intrinsically disordered segments.

  · For experimental (PDB) structures, the B-factor (temperature factor) quantifies the positional spread of each atom in the crystal — a combination of thermal vibration and static disorder — in units of Å². High B-factors mark flexible loops or poorly resolved regions; low B-factors mark the rigid, well-ordered core.

  · Predicted Aligned Error (PAE) is an AlphaFold confidence matrix: entry (i, j) is the expected error in the position of residue j, in ångströms, when the prediction is superimposed on the true structure at residue i. Low PAE within a block of residues means that block is internally rigid and well-predicted; high PAE between two blocks means their relative placement is uncertain even if each block individually is confident.

Place it in context: what it resembles, what it is annotated as, and how it looks.

  · Structural nearest neighbors (via Foldseek easy-search vs the PDB). Reported per hit: target PDB id, E-value, and alignment TM-score. A TM-score above ~0.5 is the conventional threshold for 'same fold'.

  · Fu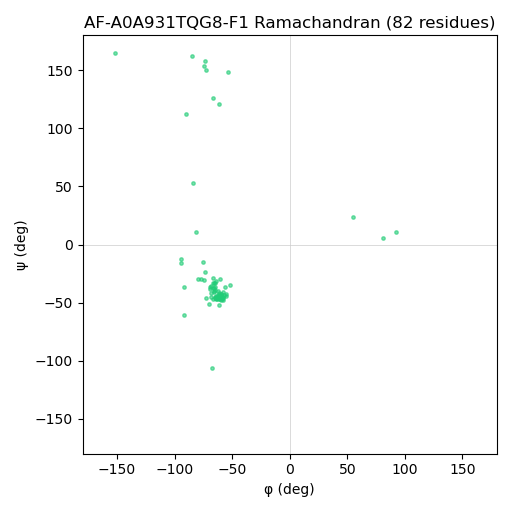nctional annotations link the protein to curated databases. InterPro entries identify conserved domains and families by matching the sequence against member-database signatures (Pfam, PROSITE, CDD, …). Gene Ontology (GO) terms describe molecular function, biological process, and cellular component in a controlled vocabulary. CATH places the structure in a hierarchical fold classification (Class/Architecture/Topology/Homologous-superfamily). The organism is the source species.

  · The contact map is a binary N×N matrix image: pixel (i, j) is dark where Cα_i and Cα_j are within 8 Å and |i−j|>4. Because the |i−j|>4 filter removes local helical contacts, off-diagonal stripes parallel to the main diagonal indicate parallel β-sheets; stripes perpendicular to it indicate antiparallel β-sheets. The Ramachandran plot scatters every residue's (φ, ψ) pair against the sterically allowed regions. The PAE heatmap renders the predicted-aligned-error matrix.

  · Six rendered views show the 3D structure from the faces of a cube — i.e. along ±x, ±y, ±z. Rendering representation is drawn randomly per protein from cartoon (secondary-structure ribbons), sticks (backbone bonds), or molecular surface; coloring is either N→C rainbow (blue at the N-terminus through red at the C-terminus) or one color per chain.